Protein AF-A0A853I8P3-F1 (afdb_monomer_lite)

Secondary structure (DSSP, 8-state):
--S--HHHHHHHHHSSGGGHHHHHHH-GGGGGG-SSPPTT---------------GGGG-

Organism: NCBI:txid2994442

Foldseek 3Di:
DWFDFLQNVCCVPVVGSVCSVVQCVVPVCVVVCPGTDGPPDDGDDDDDDDDPPPPPVVVD

pLDDT: mean 83.91, std 11.36, range [49.94, 94.31]

Sequence (60 aa):
KDGDTLDWICKQYYGEESFVLQVLDANPRLVEQGPVFTAGIEVFLPEVSRIPKINEALFQ

Structure (mmCIF, N/CA/C/O backbone):
data_AF-A0A853I8P3-F1
#
_entry.id   AF-A0A853I8P3-F1
#
loop_
_atom_site.group_PDB
_atom_site.id
_atom_site.type_symbol
_atom_site.label_atom_id
_atom_site.label_alt_id
_atom_site.label_comp_id
_atom_site.label_asym_id
_atom_site.label_entity_id
_atom_site.label_seq_id
_atom_site.pdbx_PDB_ins_code
_atom_site.Cartn_x
_atom_site.Cartn_y
_atom_site.Cartn_z
_atom_site.occupancy
_atom_site.B_iso_or_equiv
_atom_site.auth_seq_id
_atom_site.auth_comp_id
_atom_site.auth_asym_id
_atom_site.auth_atom_id
_atom_site.pdbx_PDB_model_num
ATOM 1 N N . LYS A 1 1 ? 3.346 -3.564 14.936 1.00 49.94 1 LYS A N 1
ATOM 2 C CA . LYS A 1 1 ? 3.322 -2.208 15.530 1.00 49.94 1 LYS A CA 1
ATOM 3 C C . LYS A 1 1 ? 1.945 -1.628 15.233 1.00 49.94 1 LYS A C 1
ATOM 5 O O . LYS A 1 1 ? 1.394 -1.987 14.203 1.00 49.94 1 LYS A O 1
ATOM 10 N N . ASP A 1 2 ? 1.378 -0.834 16.137 1.00 57.12 2 ASP A N 1
ATOM 11 C CA . ASP A 1 2 ? 0.170 -0.045 15.861 1.00 57.12 2 ASP A CA 1
ATOM 12 C C . ASP A 1 2 ? 0.570 1.258 15.171 1.00 57.12 2 ASP A C 1
ATOM 14 O O . ASP A 1 2 ? 1.598 1.843 15.526 1.00 57.12 2 ASP A O 1
ATOM 18 N N . GLY A 1 3 ? -0.244 1.727 14.227 1.00 64.81 3 GLY A N 1
ATOM 19 C CA . GLY A 1 3 ? -0.038 3.038 13.614 1.00 64.81 3 GLY A CA 1
ATOM 20 C C . GLY A 1 3 ? 0.797 3.038 12.332 1.00 64.81 3 GLY A C 1
ATOM 21 O O . GLY A 1 3 ? 1.085 4.114 11.812 1.00 64.81 3 GLY A O 1
ATOM 22 N N . ASP A 1 4 ? 1.190 1.867 11.824 1.00 81.38 4 ASP A N 1
ATOM 23 C CA . ASP A 1 4 ? 1.900 1.775 10.548 1.00 81.38 4 ASP A CA 1
ATOM 24 C C . ASP A 1 4 ? 0.930 2.107 9.398 1.00 81.38 4 ASP A C 1
ATOM 26 O O . ASP A 1 4 ? -0.221 1.658 9.378 1.00 81.38 4 ASP A O 1
ATOM 30 N N . THR A 1 5 ? 1.395 2.903 8.436 1.00 90.56 5 THR A N 1
ATOM 31 C CA . THR A 1 5 ? 0.677 3.172 7.184 1.00 90.56 5 THR A CA 1
ATOM 32 C C . THR A 1 5 ? 1.230 2.298 6.068 1.00 90.56 5 THR A C 1
ATOM 34 O O . THR A 1 5 ? 2.388 1.865 6.105 1.00 90.56 5 THR A O 1
ATOM 37 N N . LEU A 1 6 ? 0.418 2.053 5.040 1.00 90.44 6 LEU A N 1
ATOM 38 C CA . LEU A 1 6 ? 0.846 1.241 3.905 1.00 90.44 6 LEU A CA 1
ATOM 39 C C . LEU A 1 6 ? 2.022 1.881 3.146 1.00 90.44 6 LEU A C 1
ATOM 41 O O . LEU A 1 6 ? 2.934 1.166 2.730 1.00 90.44 6 LEU A O 1
ATOM 45 N N . ASP A 1 7 ? 2.057 3.213 3.046 1.00 91.12 7 ASP A N 1
ATOM 46 C CA . ASP A 1 7 ? 3.186 3.971 2.493 1.00 91.12 7 ASP A CA 1
ATOM 47 C C . ASP A 1 7 ? 4.481 3.688 3.262 1.00 91.12 7 ASP A C 1
ATOM 49 O O . ASP A 1 7 ? 5.512 3.369 2.666 1.00 91.12 7 ASP A O 1
ATOM 53 N N . TRP A 1 8 ? 4.424 3.726 4.599 1.00 92.31 8 TRP A N 1
ATOM 54 C CA . TRP A 1 8 ? 5.590 3.462 5.439 1.00 92.31 8 TRP A CA 1
ATOM 55 C C . TRP A 1 8 ? 6.106 2.034 5.248 1.00 92.31 8 TRP A C 1
ATOM 57 O O . TRP A 1 8 ? 7.310 1.842 5.065 1.00 92.31 8 TRP A O 1
ATOM 67 N N . ILE A 1 9 ? 5.207 1.045 5.215 1.00 91.81 9 ILE A N 1
ATOM 68 C CA . ILE A 1 9 ? 5.559 -0.359 4.958 1.00 91.81 9 ILE A CA 1
ATOM 69 C C . ILE A 1 9 ? 6.237 -0.496 3.587 1.00 91.81 9 ILE A C 1
ATOM 71 O O . ILE A 1 9 ? 7.308 -1.099 3.487 1.00 91.81 9 ILE A O 1
ATOM 75 N N . CYS A 1 10 ? 5.670 0.116 2.542 1.00 93.00 10 CYS A N 1
ATOM 76 C CA . CYS A 1 10 ? 6.246 0.086 1.197 1.00 93.00 10 CYS A CA 1
ATOM 77 C C . CYS A 1 10 ? 7.635 0.732 1.159 1.00 93.00 10 CYS A C 1
ATOM 79 O O . CYS A 1 10 ? 8.570 0.167 0.593 1.00 93.00 10 CYS A O 1
ATOM 81 N N . LYS A 1 11 ? 7.810 1.870 1.834 1.00 91.88 11 LYS A N 1
ATOM 82 C CA . LYS A 1 11 ? 9.100 2.553 1.937 1.00 91.88 11 LYS A CA 1
ATOM 83 C C . LYS A 1 11 ? 10.160 1.709 2.635 1.00 91.88 11 LYS A C 1
ATOM 85 O O . LYS A 1 11 ? 11.309 1.727 2.208 1.00 91.88 11 LYS A O 1
ATOM 90 N N . GLN A 1 12 ? 9.799 0.986 3.696 1.00 91.81 12 GLN A N 1
ATOM 91 C CA . GLN A 1 12 ? 10.742 0.124 4.412 1.00 91.81 12 GLN A CA 1
ATOM 92 C C . GLN A 1 12 ? 11.129 -1.118 3.604 1.00 91.81 12 GLN A C 1
ATOM 94 O O . GLN A 1 12 ? 12.292 -1.511 3.628 1.00 91.81 12 GLN A O 1
ATOM 99 N N . TYR A 1 13 ? 10.178 -1.730 2.896 1.00 92.50 13 TYR A N 1
ATOM 100 C CA . TYR A 1 13 ? 10.414 -2.999 2.208 1.00 92.50 13 TYR A CA 1
ATOM 101 C C . TYR A 1 13 ? 10.953 -2.819 0.781 1.00 92.50 13 TYR A C 1
ATOM 103 O O . TYR A 1 13 ? 11.924 -3.465 0.398 1.00 92.50 13 TYR A O 1
ATOM 111 N N . TYR A 1 14 ? 10.368 -1.907 0.002 1.00 91.38 14 TYR A N 1
ATOM 112 C CA . TYR A 1 14 ? 10.743 -1.671 -1.397 1.00 91.38 14 TYR A CA 1
ATOM 113 C C . TYR A 1 14 ? 11.670 -0.462 -1.594 1.00 91.38 14 TYR A C 1
ATOM 115 O O . TYR A 1 14 ? 12.200 -0.251 -2.686 1.00 91.38 14 TYR A O 1
ATOM 123 N N . GLY A 1 15 ? 11.860 0.358 -0.556 1.00 91.19 15 GLY A N 1
ATOM 124 C CA . GLY A 1 15 ? 12.649 1.592 -0.619 1.00 91.19 15 GLY A CA 1
ATOM 125 C C . GLY A 1 15 ? 11.897 2.806 -1.177 1.00 91.19 15 GLY A C 1
ATOM 126 O O . GLY A 1 15 ? 12.475 3.890 -1.254 1.00 91.19 15 GLY A O 1
ATOM 127 N N . GLU A 1 16 ? 10.628 2.659 -1.567 1.00 91.12 16 GLU A N 1
ATOM 128 C CA . GLU A 1 16 ? 9.774 3.748 -2.053 1.00 91.12 16 GLU A CA 1
ATOM 129 C C . GLU A 1 16 ? 8.282 3.450 -1.838 1.00 91.12 16 GLU A C 1
ATOM 131 O O . GLU A 1 16 ? 7.867 2.306 -1.675 1.00 91.12 16 GLU A O 1
ATOM 136 N N . GLU A 1 17 ? 7.473 4.507 -1.833 1.00 93.19 17 GLU A N 1
ATOM 137 C CA . GLU A 1 17 ? 6.038 4.475 -1.505 1.00 93.19 17 GLU A CA 1
ATOM 138 C C . GLU A 1 17 ? 5.161 4.178 -2.741 1.00 93.19 17 GLU A C 1
ATOM 140 O O . GLU A 1 17 ? 3.972 3.906 -2.623 1.00 93.19 17 GLU A O 1
ATOM 145 N N . SER A 1 18 ? 5.742 4.169 -3.946 1.00 91.75 18 SER A N 1
ATOM 146 C CA . SER A 1 18 ? 5.030 3.983 -5.224 1.00 91.75 18 SER A CA 1
ATOM 147 C C . SER A 1 18 ? 4.363 2.607 -5.380 1.00 91.75 18 SER A C 1
ATOM 149 O O . SER A 1 18 ? 3.481 2.436 -6.220 1.00 91.75 18 SER A O 1
ATOM 151 N N . PHE A 1 19 ? 4.747 1.637 -4.548 1.00 92.44 19 PHE A N 1
ATOM 152 C CA . PHE A 1 19 ? 4.254 0.262 -4.583 1.00 92.44 19 PHE A CA 1
ATOM 153 C C . PHE A 1 19 ? 2.927 0.044 -3.840 1.00 92.44 19 PHE A C 1
ATOM 155 O O . PHE A 1 19 ? 2.373 -1.052 -3.904 1.00 92.44 19 PHE A O 1
ATOM 162 N N . VAL A 1 20 ? 2.374 1.074 -3.186 1.00 92.19 20 VAL A N 1
ATOM 163 C CA . VAL A 1 20 ? 1.126 0.985 -2.402 1.00 92.19 20 VAL A CA 1
ATOM 164 C C . VAL A 1 20 ? -0.027 0.361 -3.194 1.00 92.19 20 VAL A C 1
ATOM 166 O O . VAL A 1 20 ? -0.700 -0.530 -2.683 1.00 92.19 20 VAL A O 1
ATOM 169 N N . LEU A 1 21 ? -0.231 0.764 -4.453 1.00 92.62 21 LEU A N 1
ATOM 170 C CA . LEU A 1 21 ? -1.315 0.226 -5.286 1.00 92.62 21 LEU A CA 1
ATOM 171 C C . LEU A 1 21 ? -1.150 -1.271 -5.567 1.00 92.62 21 LEU A C 1
ATOM 173 O O . LEU A 1 21 ? -2.109 -2.021 -5.452 1.00 92.62 21 LEU A O 1
ATOM 177 N N . GLN A 1 22 ? 0.073 -1.723 -5.850 1.00 93.88 22 GLN A N 1
ATOM 178 C CA . GLN A 1 22 ? 0.347 -3.140 -6.103 1.00 93.88 22 GLN A CA 1
ATOM 179 C C . GLN A 1 22 ? 0.143 -3.986 -4.844 1.00 93.88 22 GLN A C 1
ATOM 181 O O . GLN A 1 22 ? -0.335 -5.118 -4.919 1.00 93.88 22 GLN A O 1
ATOM 186 N N . VAL A 1 23 ? 0.465 -3.429 -3.672 1.00 93.62 23 VAL A N 1
ATOM 187 C CA . VAL A 1 23 ? 0.163 -4.086 -2.399 1.00 93.62 23 VAL A CA 1
ATOM 188 C C . VAL A 1 23 ? -1.348 -4.138 -2.160 1.00 93.62 23 VAL A C 1
ATOM 190 O O . VAL A 1 23 ? -1.840 -5.175 -1.731 1.00 93.62 23 VAL A O 1
ATOM 193 N N . LEU A 1 24 ? -2.108 -3.085 -2.474 1.00 92.88 24 LEU A N 1
ATOM 194 C CA . LEU A 1 24 ? -3.573 -3.111 -2.358 1.00 92.88 24 LEU A CA 1
ATOM 195 C C . LEU A 1 24 ? -4.221 -4.118 -3.314 1.00 92.88 24 LEU A C 1
ATOM 197 O O . LEU A 1 24 ? -5.107 -4.857 -2.889 1.00 92.88 24 LEU A O 1
ATOM 201 N N . ASP A 1 25 ? -3.743 -4.214 -4.553 1.00 93.69 25 ASP A N 1
ATOM 202 C CA . ASP A 1 25 ? -4.223 -5.204 -5.524 1.00 93.69 25 ASP A CA 1
ATOM 203 C C . ASP A 1 25 ? -4.006 -6.639 -5.019 1.00 93.69 25 ASP A C 1
ATOM 205 O O . ASP A 1 25 ? -4.877 -7.500 -5.153 1.00 93.69 25 ASP A O 1
ATOM 209 N N . ALA A 1 26 ? -2.861 -6.893 -4.378 1.00 94.31 26 ALA A N 1
ATOM 210 C CA . ALA A 1 26 ? -2.552 -8.184 -3.770 1.00 94.31 26 ALA A CA 1
ATOM 211 C C . ALA A 1 26 ? -3.273 -8.422 -2.427 1.00 94.31 26 ALA A C 1
ATOM 213 O O . ALA A 1 26 ? -3.357 -9.560 -1.963 1.00 94.31 26 ALA A O 1
ATOM 214 N N . ASN A 1 27 ? -3.816 -7.372 -1.802 1.00 93.38 27 ASN A N 1
ATOM 215 C CA . ASN A 1 27 ? -4.507 -7.433 -0.515 1.00 93.38 27 ASN A CA 1
ATOM 216 C C . ASN A 1 27 ? -5.829 -6.641 -0.544 1.00 93.38 27 ASN A C 1
ATOM 218 O O . ASN A 1 27 ? -5.964 -5.644 0.174 1.00 93.38 27 ASN A O 1
ATOM 222 N N . PRO A 1 28 ? -6.856 -7.091 -1.291 1.00 89.25 28 PRO A N 1
ATOM 223 C CA . PRO A 1 28 ? -8.077 -6.307 -1.492 1.00 89.25 28 PRO A CA 1
ATOM 224 C C . PRO A 1 28 ? -8.799 -5.932 -0.193 1.00 89.25 28 PRO A C 1
ATOM 226 O O . PRO A 1 28 ? -9.453 -4.903 -0.129 1.00 89.25 28 PRO A O 1
ATOM 229 N N . ARG A 1 29 ? -8.657 -6.740 0.867 1.00 88.44 29 ARG A N 1
ATOM 230 C CA . ARG A 1 29 ? -9.283 -6.495 2.178 1.00 88.44 29 ARG A CA 1
ATOM 231 C C . ARG A 1 29 ? -8.600 -5.397 3.002 1.00 88.44 29 ARG A C 1
ATOM 233 O O . ARG A 1 29 ? -9.183 -4.936 3.978 1.00 88.44 29 ARG A O 1
ATOM 240 N N . LEU A 1 30 ? -7.392 -4.956 2.638 1.00 89.25 30 LEU A N 1
ATOM 241 C CA . LEU A 1 30 ? -6.712 -3.875 3.366 1.00 89.25 30 LEU A CA 1
ATOM 242 C C . LEU A 1 30 ? -7.413 -2.528 3.197 1.00 89.25 30 LEU A C 1
ATOM 244 O O . LEU A 1 30 ? -7.362 -1.713 4.113 1.00 89.25 30 LEU A O 1
ATOM 248 N N . VAL A 1 31 ? -8.118 -2.309 2.082 1.00 85.56 31 VAL A N 1
ATOM 249 C CA . VAL A 1 31 ? -8.864 -1.058 1.852 1.00 85.56 31 VAL A CA 1
ATOM 250 C C . VAL A 1 31 ? -9.965 -0.839 2.894 1.00 85.56 31 VAL A C 1
ATOM 252 O O . VAL A 1 31 ? -10.328 0.298 3.178 1.00 85.56 31 VAL A O 1
ATOM 255 N N . GLU A 1 32 ? -10.468 -1.917 3.501 1.00 87.06 32 GLU A N 1
ATOM 256 C CA . GLU A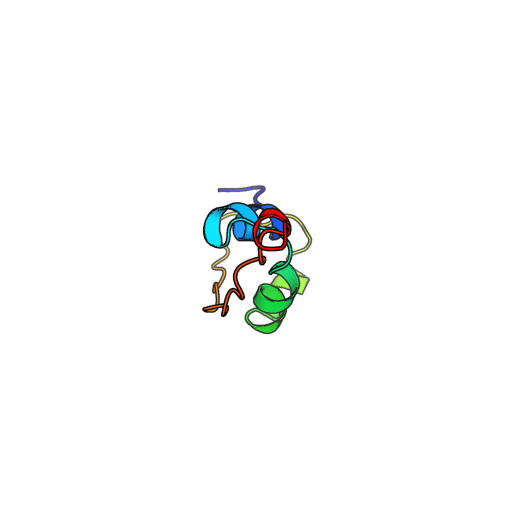 1 32 ? -11.517 -1.879 4.524 1.00 87.06 32 GLU A CA 1
ATOM 257 C C . GLU A 1 32 ? -10.979 -1.476 5.906 1.00 87.06 32 GLU A C 1
ATOM 259 O O . GLU A 1 32 ? -11.746 -1.049 6.764 1.00 87.06 32 GLU A 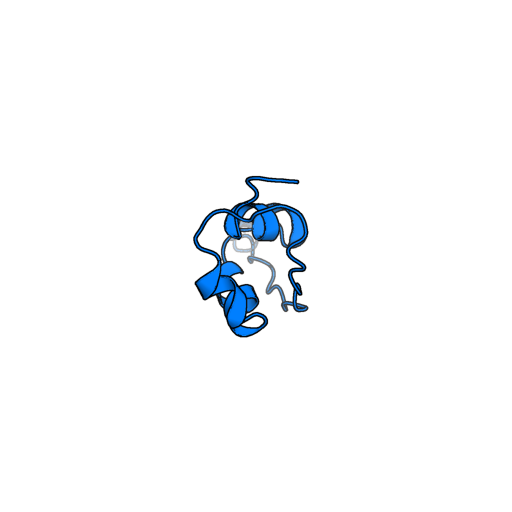O 1
ATOM 264 N N . GLN A 1 33 ? -9.665 -1.596 6.132 1.00 83.12 33 GLN A N 1
ATOM 265 C CA . GLN A 1 33 ? -9.025 -1.305 7.422 1.00 83.12 33 GLN A CA 1
ATOM 266 C C . GLN A 1 33 ? -8.751 0.194 7.627 1.00 83.12 33 GLN A C 1
ATOM 268 O O . GLN A 1 33 ? -8.489 0.630 8.746 1.00 83.12 33 GLN A O 1
ATOM 273 N N . GLY A 1 34 ? -8.843 0.994 6.561 1.00 83.19 34 GLY A N 1
ATOM 274 C CA . GLY A 1 34 ? -8.513 2.416 6.583 1.00 83.19 34 GLY A CA 1
ATOM 275 C C . GLY A 1 34 ? -7.005 2.697 6.461 1.00 83.19 34 GLY A C 1
ATOM 276 O O . GLY A 1 34 ? -6.209 1.790 6.229 1.00 83.19 34 GLY A O 1
ATOM 277 N N . PRO A 1 35 ? -6.594 3.973 6.578 1.00 82.06 35 PRO A N 1
ATOM 278 C CA . PRO A 1 35 ? -5.229 4.410 6.262 1.00 82.06 35 PRO A CA 1
ATOM 279 C C . PRO A 1 35 ? -4.179 4.054 7.326 1.00 82.06 35 PRO A C 1
ATOM 281 O O . PRO A 1 35 ? -2.983 4.160 7.062 1.00 82.06 35 PRO A O 1
ATOM 284 N N . VAL A 1 36 ? -4.612 3.674 8.531 1.00 87.44 36 VAL A N 1
ATOM 285 C CA . VAL A 1 36 ? -3.740 3.370 9.670 1.00 87.44 36 VAL A CA 1
ATOM 286 C C . VAL A 1 36 ? -4.058 1.969 10.161 1.00 87.44 36 VAL A C 1
ATOM 288 O O . VAL A 1 36 ? -5.189 1.693 10.559 1.00 87.44 36 VAL A O 1
ATOM 291 N N . PHE A 1 37 ? -3.060 1.090 10.154 1.00 85.88 37 PHE A N 1
ATOM 292 C CA . PHE A 1 37 ? -3.262 -0.299 10.533 1.00 85.88 37 PHE A CA 1
ATOM 293 C C . PHE A 1 37 ? -3.206 -0.498 12.046 1.00 85.88 37 PHE A C 1
ATOM 295 O O . PHE A 1 37 ? -2.333 0.021 12.751 1.00 85.88 37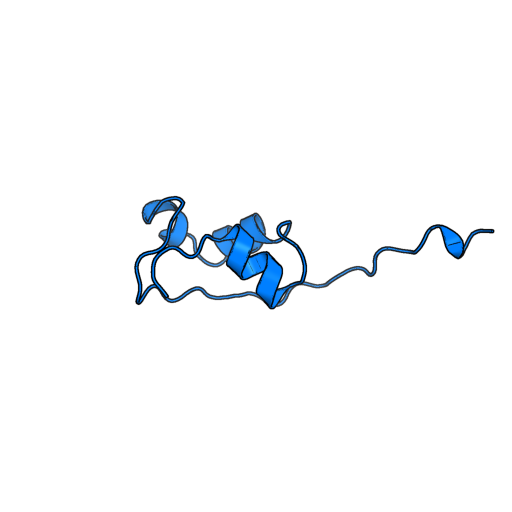 PHE A O 1
ATOM 302 N N . THR A 1 38 ? -4.158 -1.294 12.531 1.00 83.56 38 THR A N 1
ATOM 303 C CA . THR A 1 38 ? -4.125 -1.857 13.882 1.00 83.56 38 THR A CA 1
ATOM 304 C C . THR A 1 38 ? -3.133 -3.023 13.907 1.00 83.56 38 THR A C 1
ATOM 306 O O . THR A 1 38 ? -2.921 -3.703 12.900 1.00 83.56 38 THR A O 1
ATOM 309 N N . ALA A 1 39 ? -2.505 -3.272 15.049 1.00 84.19 39 ALA A N 1
ATOM 310 C CA . ALA A 1 39 ? -1.597 -4.386 15.241 1.00 84.19 39 ALA A CA 1
ATOM 311 C C . ALA A 1 39 ? -2.294 -5.723 14.961 1.00 84.19 39 ALA A C 1
ATOM 313 O O . ALA A 1 39 ? -3.473 -5.917 15.254 1.00 84.19 39 ALA A O 1
ATOM 314 N N . GLY A 1 40 ? -1.525 -6.666 14.414 1.00 85.00 40 GLY A N 1
ATOM 315 C CA . GLY A 1 40 ? -2.017 -7.999 14.060 1.00 85.00 40 GLY A CA 1
ATOM 316 C C . GLY A 1 40 ? -2.579 -8.111 12.642 1.00 85.00 40 GLY A C 1
ATOM 317 O O . GLY A 1 40 ? -2.988 -9.202 12.258 1.00 85.00 40 GLY A O 1
ATOM 318 N N . ILE A 1 41 ? -2.571 -7.033 11.850 1.00 86.31 41 ILE A N 1
ATOM 319 C CA . ILE A 1 41 ? -2.867 -7.110 10.416 1.00 86.31 41 ILE A CA 1
ATOM 320 C C . ILE A 1 41 ? -1.674 -7.738 9.687 1.00 86.31 41 ILE A C 1
ATOM 322 O O . ILE A 1 41 ? -0.561 -7.212 9.714 1.00 86.31 41 ILE A O 1
ATOM 326 N N . GLU A 1 42 ? -1.922 -8.860 9.016 1.00 89.25 42 GLU A N 1
ATOM 327 C CA . GLU A 1 42 ? -0.976 -9.459 8.078 1.00 89.25 42 GLU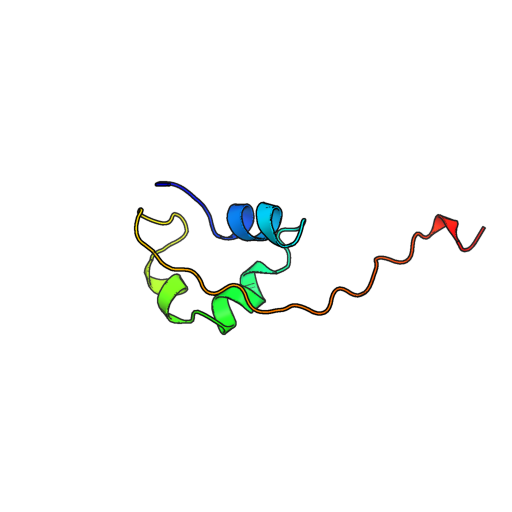 A CA 1
ATOM 328 C C . GLU A 1 42 ? -1.111 -8.786 6.708 1.00 89.25 42 GLU A C 1
ATOM 330 O O . GLU A 1 42 ? -2.207 -8.684 6.155 1.00 89.25 42 GLU A O 1
ATOM 335 N N . VAL A 1 43 ? 0.015 -8.323 6.162 1.00 90.44 43 VAL A N 1
ATOM 336 C CA . VAL A 1 43 ? 0.102 -7.677 4.846 1.00 90.44 43 VAL A CA 1
ATOM 337 C C . VAL A 1 43 ? 0.994 -8.530 3.958 1.00 90.44 43 VAL A C 1
ATOM 339 O O . VAL A 1 43 ? 2.171 -8.724 4.263 1.00 90.44 43 VAL A O 1
ATOM 342 N N . PHE A 1 44 ? 0.454 -9.030 2.849 1.00 93.44 44 PHE A N 1
ATOM 343 C CA . PHE A 1 44 ? 1.253 -9.720 1.847 1.00 93.44 44 PHE A CA 1
ATOM 344 C C . PHE A 1 44 ? 1.994 -8.702 0.973 1.00 93.44 44 PHE A C 1
ATOM 346 O O . PHE A 1 44 ? 1.381 -7.806 0.395 1.00 93.44 44 PHE A O 1
ATOM 353 N N . LEU A 1 45 ? 3.313 -8.835 0.857 1.00 93.75 45 LEU A N 1
ATOM 354 C CA . LEU A 1 45 ? 4.148 -7.960 0.035 1.00 93.75 45 LEU A CA 1
ATOM 355 C C . LEU A 1 45 ? 4.565 -8.722 -1.234 1.00 93.75 45 LEU A C 1
ATOM 357 O O . LEU A 1 45 ? 5.409 -9.614 -1.133 1.00 93.75 45 LEU A O 1
ATOM 361 N N . PRO A 1 46 ? 3.946 -8.451 -2.404 1.00 93.25 46 PRO A N 1
ATOM 362 C CA . PRO A 1 46 ? 4.283 -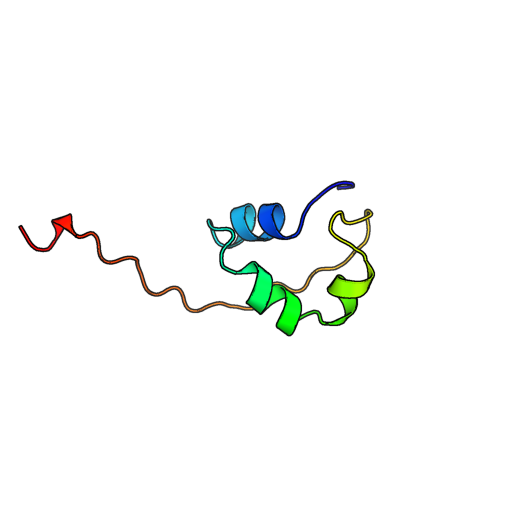9.146 -3.642 1.00 93.25 46 PRO A CA 1
ATOM 363 C C . PRO A 1 46 ? 5.713 -8.832 -4.095 1.00 93.25 46 PRO A C 1
ATOM 365 O O . PRO A 1 46 ? 6.231 -7.739 -3.873 1.00 93.25 46 PRO A O 1
ATOM 368 N N . GLU A 1 47 ? 6.344 -9.769 -4.804 1.00 91.38 47 GLU A N 1
ATOM 369 C CA . GLU A 1 47 ? 7.573 -9.445 -5.525 1.00 91.38 47 GLU A CA 1
ATOM 370 C C . GLU A 1 47 ? 7.271 -8.458 -6.654 1.00 91.38 47 GLU A C 1
ATOM 372 O O . GLU A 1 47 ? 6.427 -8.701 -7.520 1.00 91.38 47 GLU A O 1
ATOM 377 N N . VAL A 1 48 ? 7.994 -7.341 -6.655 1.00 86.88 48 VAL A N 1
ATOM 378 C CA . VAL A 1 48 ? 7.855 -6.278 -7.649 1.00 86.88 48 VAL A CA 1
ATOM 379 C C . VAL A 1 48 ? 9.144 -6.171 -8.450 1.00 86.88 48 VAL A C 1
ATOM 381 O O . VAL A 1 48 ? 10.243 -6.046 -7.906 1.00 86.88 48 VAL A O 1
ATOM 384 N N . SER A 1 49 ? 9.025 -6.234 -9.775 1.00 80.00 49 SER A N 1
ATOM 385 C CA . SER A 1 49 ? 10.174 -6.049 -10.659 1.00 80.00 49 SER A CA 1
ATOM 386 C C . SER A 1 49 ? 10.556 -4.577 -10.684 1.00 80.00 49 SER A C 1
ATOM 388 O O . SER A 1 49 ? 9.893 -3.754 -11.316 1.00 80.00 49 SER A O 1
ATOM 390 N N . ARG A 1 50 ? 11.639 -4.234 -9.987 1.00 71.12 50 ARG A N 1
ATOM 391 C CA . ARG A 1 50 ? 12.180 -2.880 -10.014 1.00 71.12 50 ARG A CA 1
ATOM 392 C C . ARG A 1 50 ? 12.979 -2.690 -11.294 1.00 71.12 50 ARG A C 1
ATOM 394 O O . ARG A 1 50 ? 14.043 -3.281 -11.458 1.00 71.12 50 ARG A O 1
ATOM 401 N N . ILE A 1 51 ? 12.496 -1.824 -12.178 1.00 71.00 51 ILE A N 1
ATOM 402 C CA . ILE A 1 51 ? 13.351 -1.271 -13.226 1.00 71.00 51 ILE A CA 1
ATOM 403 C C . ILE A 1 51 ? 14.292 -0.289 -12.517 1.00 71.00 51 ILE A C 1
ATOM 405 O O . ILE A 1 51 ? 13.801 0.641 -11.866 1.00 71.00 51 ILE A O 1
ATOM 409 N N . PRO A 1 52 ? 15.621 -0.485 -12.566 1.00 66.44 52 PRO A N 1
ATOM 410 C CA . PRO A 1 52 ? 16.554 0.472 -11.992 1.00 66.44 52 PRO A CA 1
ATOM 411 C C . PRO A 1 52 ? 16.264 1.848 -12.583 1.00 66.44 52 PRO A C 1
ATOM 413 O O . PRO A 1 52 ? 16.170 1.984 -13.805 1.00 66.44 52 PRO A O 1
ATOM 416 N N . LYS A 1 53 ? 16.117 2.871 -11.733 1.00 66.12 53 LYS A N 1
ATOM 417 C CA . LYS A 1 53 ? 16.095 4.248 -12.230 1.00 66.12 53 LYS A CA 1
ATOM 418 C C . LYS A 1 53 ? 17.425 4.465 -12.940 1.00 66.12 53 LYS A C 1
ATOM 420 O O . LYS A 1 53 ? 18.478 4.386 -12.309 1.00 66.12 53 LYS A O 1
ATOM 425 N N . ILE A 1 54 ? 17.373 4.645 -14.257 1.00 74.00 54 ILE A N 1
ATOM 426 C CA . ILE A 1 54 ? 18.563 4.953 -15.040 1.00 74.00 54 ILE A CA 1
ATOM 427 C C . ILE A 1 54 ? 19.042 6.303 -14.518 1.00 74.00 54 ILE A C 1
ATOM 429 O O . ILE A 1 54 ? 18.314 7.290 -14.600 1.00 74.00 54 ILE A O 1
ATOM 433 N N . ASN A 1 55 ? 20.226 6.332 -13.910 1.00 71.31 55 ASN A N 1
ATOM 434 C CA . ASN A 1 55 ? 20.829 7.593 -13.509 1.00 71.31 55 ASN A CA 1
ATOM 435 C C . ASN A 1 55 ? 21.077 8.411 -14.777 1.00 71.31 55 ASN A C 1
ATOM 437 O O . ASN A 1 55 ? 21.834 7.982 -15.645 1.00 71.31 55 ASN A O 1
ATOM 441 N N . GLU A 1 56 ? 20.479 9.598 -14.865 1.00 66.88 56 GLU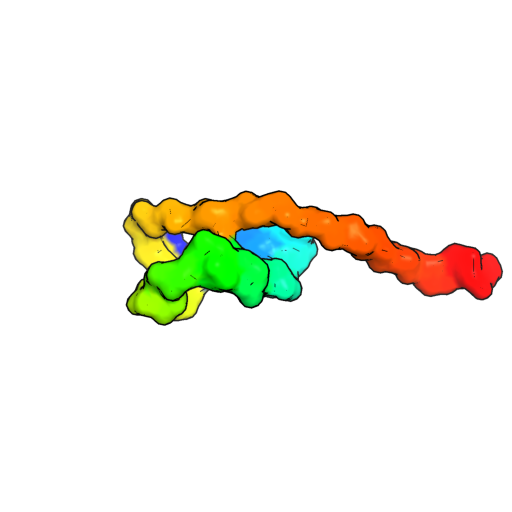 A N 1
ATOM 442 C CA . GLU A 1 56 ? 20.675 10.529 -15.987 1.00 66.88 56 GLU A CA 1
ATOM 443 C C . GLU A 1 56 ? 22.154 10.938 -16.154 1.00 66.88 56 GLU A C 1
ATOM 445 O O . GLU A 1 56 ? 22.572 11.352 -17.230 1.00 66.88 56 GLU A O 1
ATOM 450 N N . ALA A 1 57 ? 22.975 10.721 -15.120 1.00 65.75 57 ALA A N 1
ATOM 451 C CA . ALA A 1 57 ? 24.428 10.878 -15.147 1.00 65.75 57 ALA A CA 1
ATOM 452 C C . ALA A 1 57 ? 25.176 9.867 -16.044 1.00 65.75 57 ALA A C 1
ATOM 454 O O . ALA A 1 57 ? 26.366 10.047 -16.265 1.00 65.75 57 ALA A O 1
ATOM 455 N N . LEU A 1 58 ? 24.527 8.810 -16.554 1.00 63.91 58 LEU A N 1
ATOM 456 C CA . LEU A 1 58 ? 25.142 7.896 -17.533 1.00 63.91 58 LEU A CA 1
ATOM 457 C C . LEU A 1 58 ? 25.091 8.417 -18.980 1.00 63.91 58 LEU A C 1
ATOM 459 O O . LEU A 1 58 ? 25.676 7.792 -19.862 1.00 63.91 58 LEU A O 1
ATOM 463 N N . PHE A 1 59 ? 24.402 9.533 -19.233 1.00 67.88 59 PHE A N 1
ATOM 464 C CA . PHE A 1 59 ? 24.272 10.133 -20.566 1.00 67.88 59 PHE A CA 1
ATOM 465 C C . PHE A 1 59 ? 25.096 11.421 -20.744 1.00 67.88 59 PHE A C 1
ATOM 467 O O . PHE A 1 59 ? 24.822 12.177 -21.678 1.00 67.88 59 PHE A O 1
ATOM 474 N N . GLN A 1 60 ? 26.078 11.684 -19.871 1.00 55.28 60 GLN A N 1
ATOM 475 C CA . GLN A 1 60 ? 27.014 12.812 -19.997 1.00 55.28 60 GLN A CA 1
ATOM 476 C C . GLN A 1 60 ? 28.452 12.353 -20.214 1.00 55.28 60 GLN A C 1
ATOM 478 O O . GLN A 1 60 ? 28.871 11.387 -19.539 1.00 55.28 60 GLN A O 1
#

InterPro domains:
  IPR008861 Phage Tail Protein X-like [PF05489] (2-50)

Radius of gyration: 14.3 Å; chains: 1; bounding box: 38×22×36 Å